Protein AF-A0A8T6C1V3-F1 (afdb_monomer_lite)

Radius of gyration: 14.81 Å; chains: 1; bounding box: 22×24×51 Å

pLDDT: mean 71.04, std 15.43, range [41.91, 88.75]

Secondary structure (DSSP, 8-state):
-PPPPSSSSSPEEEE-TTSTT-EEEESSHHHHHHHHHHHHHHHHHHHHHHTPPPPGGGTS-----EE-

Structure (mmCIF, N/CA/C/O backbone):
data_AF-A0A8T6C1V3-F1
#
_entry.id   AF-A0A8T6C1V3-F1
#
loop_
_atom_site.group_PDB
_atom_site.id
_atom_site.type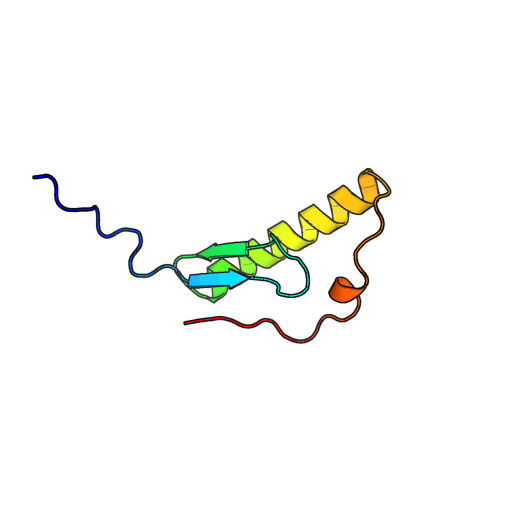_symbol
_atom_site.label_atom_id
_atom_site.label_alt_id
_atom_site.label_comp_id
_atom_site.label_asym_id
_atom_site.label_entity_id
_atom_site.label_seq_id
_atom_site.pdbx_PDB_ins_code
_atom_site.Cartn_x
_atom_site.Cartn_y
_atom_site.Cartn_z
_atom_site.occupancy
_atom_site.B_iso_or_equiv
_atom_site.auth_seq_id
_atom_site.auth_comp_id
_atom_site.auth_asym_id
_atom_site.auth_atom_id
_atom_site.pdbx_PDB_model_num
ATOM 1 N N . MET A 1 1 ? -1.226 5.960 -39.457 1.00 48.28 1 MET A N 1
ATOM 2 C CA . MET A 1 1 ? -1.374 5.294 -38.146 1.00 48.28 1 MET A CA 1
ATOM 3 C C . MET A 1 1 ? -0.136 5.623 -37.333 1.00 48.28 1 MET A C 1
ATOM 5 O O . MET A 1 1 ? 0.955 5.364 -37.820 1.00 48.28 1 MET A O 1
ATOM 9 N N . ARG A 1 2 ? -0.280 6.274 -36.175 1.00 53.09 2 ARG A N 1
ATOM 10 C CA . ARG A 1 2 ? 0.833 6.442 -35.229 1.00 53.09 2 ARG A CA 1
ATOM 11 C C . ARG A 1 2 ? 0.990 5.091 -34.517 1.00 53.09 2 ARG A C 1
ATOM 13 O O . ARG A 1 2 ? -0.037 4.603 -34.044 1.00 53.09 2 ARG A O 1
ATOM 20 N N . PRO A 1 3 ? 2.171 4.448 -34.506 1.00 57.09 3 PRO A N 1
ATOM 21 C CA . PRO A 1 3 ? 2.342 3.241 -33.707 1.00 57.09 3 PRO A CA 1
ATOM 22 C C . PRO A 1 3 ? 2.090 3.592 -32.231 1.00 57.09 3 PRO A C 1
ATOM 24 O O . PRO A 1 3 ? 2.364 4.735 -31.841 1.00 57.09 3 PRO A O 1
ATOM 27 N N . PRO A 1 4 ? 1.518 2.675 -31.429 1.00 54.75 4 PRO A N 1
ATOM 28 C CA . PRO A 1 4 ? 1.454 2.875 -29.989 1.00 54.75 4 PRO A CA 1
ATOM 29 C C . PRO A 1 4 ? 2.886 3.090 -29.493 1.00 54.75 4 PRO A C 1
ATOM 31 O O . PRO A 1 4 ? 3.791 2.337 -29.849 1.00 54.75 4 PRO A O 1
ATOM 34 N N . SER A 1 5 ? 3.114 4.184 -28.771 1.00 49.78 5 SER A N 1
ATOM 35 C CA . SER A 1 5 ? 4.394 4.426 -28.118 1.00 49.78 5 SER A CA 1
ATOM 36 C C . SER A 1 5 ? 4.644 3.262 -27.158 1.00 49.78 5 SER A C 1
ATOM 38 O O . SER A 1 5 ? 3.841 3.046 -26.255 1.00 49.78 5 SER A O 1
ATOM 40 N N . HIS A 1 6 ? 5.717 2.516 -27.398 1.00 53.19 6 HIS A N 1
ATOM 41 C CA . HIS A 1 6 ? 6.154 1.297 -26.708 1.00 53.19 6 HIS A CA 1
ATOM 42 C C . HIS A 1 6 ? 6.633 1.557 -25.261 1.00 53.19 6 HIS A C 1
ATOM 44 O O . HIS A 1 6 ? 7.652 1.041 -24.834 1.00 53.19 6 HIS A O 1
ATOM 50 N N . ASP A 1 7 ? 5.953 2.423 -24.507 1.00 55.62 7 ASP A N 1
ATOM 51 C CA . ASP A 1 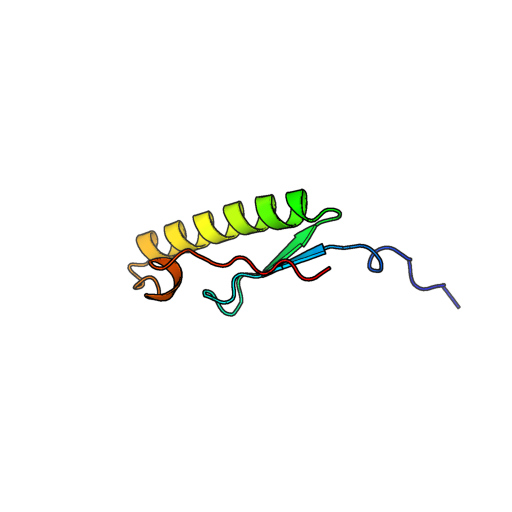7 ? 6.418 2.886 -23.188 1.00 55.62 7 ASP A CA 1
ATOM 52 C C . ASP A 1 7 ? 5.759 2.126 -22.022 1.00 55.62 7 ASP A C 1
ATOM 54 O O . ASP A 1 7 ? 6.006 2.415 -20.858 1.00 55.62 7 ASP A O 1
ATOM 58 N N . THR A 1 8 ? 4.855 1.184 -22.295 1.00 50.69 8 THR A N 1
ATOM 59 C CA . THR A 1 8 ? 4.074 0.492 -21.251 1.00 50.69 8 THR A CA 1
ATOM 60 C C . THR A 1 8 ? 4.227 -1.024 -21.273 1.00 50.69 8 THR A C 1
ATOM 62 O O . THR A 1 8 ? 3.479 -1.700 -20.576 1.00 50.69 8 THR A O 1
ATOM 65 N N . GLU A 1 9 ? 5.132 -1.565 -22.090 1.00 57.12 9 GLU A N 1
ATOM 66 C CA . GLU A 1 9 ? 5.291 -3.018 -22.255 1.00 57.12 9 GLU A CA 1
ATOM 67 C C . GLU A 1 9 ? 6.257 -3.643 -21.225 1.00 57.12 9 GLU A C 1
ATOM 69 O O . GLU A 1 9 ? 6.186 -4.849 -21.018 1.00 57.12 9 GLU A O 1
ATOM 74 N N . ASP A 1 10 ? 7.031 -2.840 -20.477 1.00 63.38 10 ASP A N 1
ATOM 75 C CA . ASP A 1 10 ? 8.074 -3.336 -19.556 1.00 63.38 10 ASP A CA 1
ATOM 76 C C . ASP A 1 10 ? 8.025 -2.710 -18.144 1.00 63.38 10 ASP A C 1
ATOM 78 O O . ASP A 1 10 ? 9.051 -2.553 -17.487 1.00 63.38 10 ASP A O 1
ATOM 82 N N . LYS A 1 11 ? 6.841 -2.319 -17.651 1.00 72.62 11 LYS A N 1
ATOM 83 C CA . LYS A 1 11 ? 6.701 -1.745 -16.297 1.00 72.62 11 LYS A CA 1
ATOM 84 C C . LYS A 1 11 ? 6.254 -2.794 -15.285 1.00 72.62 11 LYS A C 1
ATOM 86 O O . LYS A 1 11 ?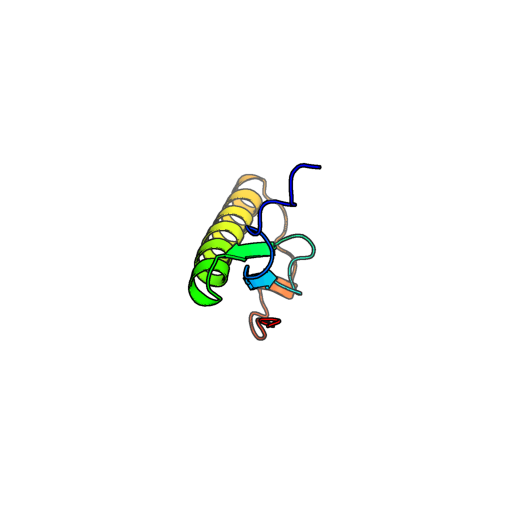 5.251 -3.474 -15.485 1.00 72.62 11 LYS A O 1
ATOM 91 N N . TYR A 1 12 ? 6.962 -2.863 -14.166 1.00 83.38 12 TYR A N 1
ATOM 92 C CA . TYR A 1 12 ? 6.653 -3.724 -13.035 1.00 83.38 12 TYR A CA 1
ATOM 93 C C . TYR A 1 12 ? 5.540 -3.113 -12.193 1.00 83.38 12 TYR A C 1
ATOM 95 O O . TYR A 1 12 ? 5.598 -1.941 -11.817 1.00 83.38 12 TYR A O 1
ATOM 103 N N . LEU A 1 13 ? 4.539 -3.932 -11.878 1.00 83.69 13 LEU A N 1
ATOM 104 C CA . LEU A 1 13 ? 3.462 -3.592 -10.959 1.00 83.69 13 LEU A CA 1
ATOM 105 C C . LEU A 1 13 ? 3.778 -4.167 -9.581 1.00 83.69 13 LEU A C 1
ATOM 107 O O . LEU A 1 13 ? 3.842 -5.383 -9.406 1.00 83.69 13 LEU A O 1
ATOM 111 N N . ALA A 1 14 ? 3.910 -3.290 -8.595 1.00 83.56 14 ALA A N 1
ATOM 112 C CA . ALA A 1 14 ? 3.927 -3.674 -7.197 1.00 83.56 14 ALA A CA 1
ATOM 113 C C . ALA A 1 14 ? 2.572 -3.316 -6.577 1.00 83.56 14 ALA A C 1
ATOM 115 O O . ALA A 1 14 ? 2.107 -2.179 -6.674 1.00 83.56 14 ALA A O 1
ATOM 116 N N . GLU A 1 15 ? 1.912 -4.281 -5.947 1.00 81.69 15 GLU A N 1
ATOM 117 C CA . GLU A 1 15 ? 0.648 -4.061 -5.248 1.00 81.69 15 GLU A CA 1
ATOM 118 C C . GLU A 1 15 ? 0.681 -4.684 -3.858 1.00 81.69 15 GLU A C 1
ATOM 120 O O . GLU A 1 15 ? 1.304 -5.722 -3.631 1.00 81.69 15 GLU A O 1
ATOM 125 N N . VAL A 1 16 ? 0.011 -4.031 -2.909 1.00 75.25 16 VAL A N 1
ATOM 126 C CA . VAL A 1 16 ? -0.145 -4.571 -1.561 1.00 75.25 16 VAL A CA 1
ATOM 127 C C . VAL A 1 16 ? -1.515 -5.244 -1.476 1.00 75.25 16 VAL A C 1
ATOM 129 O O . VAL A 1 16 ? -2.522 -4.538 -1.398 1.00 75.25 16 VAL A O 1
ATOM 132 N N . PRO A 1 17 ? -1.602 -6.585 -1.419 1.00 72.06 17 PRO A N 1
ATOM 133 C CA . PRO A 1 17 ? -2.892 -7.273 -1.304 1.00 72.06 17 PRO A CA 1
ATOM 134 C C . PRO A 1 17 ? -3.642 -6.898 -0.015 1.00 72.06 17 PRO A C 1
ATOM 136 O O . PRO A 1 17 ? -4.870 -6.925 0.030 1.00 72.06 17 PRO A O 1
ATOM 139 N N . ALA A 1 18 ? -2.907 -6.489 1.024 1.00 69.75 18 ALA A N 1
ATOM 140 C CA . ALA A 1 18 ? -3.452 -5.976 2.278 1.00 69.75 18 ALA A CA 1
ATOM 141 C C . ALA A 1 18 ? -4.093 -4.575 2.170 1.00 69.75 18 ALA A C 1
ATOM 143 O O . ALA A 1 18 ? -4.857 -4.192 3.055 1.00 69.75 18 ALA A O 1
ATOM 144 N N . LEU A 1 19 ? -3.805 -3.808 1.113 1.00 69.56 19 LEU A N 1
ATOM 145 C CA . LEU A 1 19 ? -4.357 -2.474 0.868 1.00 69.56 19 LEU A CA 1
ATOM 146 C C . LEU A 1 19 ? -4.974 -2.432 -0.535 1.00 69.56 19 LEU A C 1
ATOM 148 O O . LEU A 1 19 ? -4.302 -2.027 -1.490 1.00 69.56 19 LEU A O 1
ATOM 152 N N . PRO A 1 20 ? -6.253 -2.821 -0.691 1.00 65.06 20 PRO A N 1
ATOM 153 C CA . PRO A 1 20 ? -6.922 -2.777 -1.984 1.00 65.06 20 PRO A CA 1
ATOM 154 C C . PRO A 1 20 ? -6.950 -1.334 -2.508 1.00 65.06 20 PRO A C 1
ATOM 156 O O . PRO A 1 20 ? -7.688 -0.488 -2.011 1.00 65.06 20 PRO A O 1
ATOM 159 N N . GLY A 1 21 ? -6.112 -1.055 -3.508 1.00 68.81 21 GLY A N 1
ATOM 160 C CA . GLY A 1 21 ? -5.932 0.278 -4.093 1.00 68.81 21 GLY A CA 1
ATOM 161 C C . GLY A 1 21 ? -4.519 0.853 -3.953 1.00 68.81 21 GLY A C 1
ATOM 162 O O . GLY A 1 21 ? -4.187 1.770 -4.699 1.00 68.81 21 GLY A O 1
ATOM 163 N N . CYS A 1 22 ? -3.669 0.294 -3.085 1.00 80.00 22 CYS A N 1
ATOM 164 C CA . CYS A 1 22 ? -2.264 0.684 -2.984 1.00 80.00 22 CYS A CA 1
ATOM 165 C C . CYS A 1 22 ? -1.433 -0.11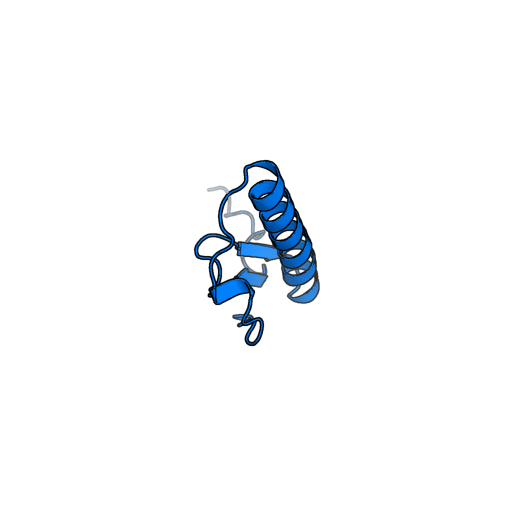0 -3.997 1.00 80.00 22 CYS A C 1
ATOM 167 O O . CYS A 1 22 ? -1.139 -1.293 -3.808 1.00 80.00 22 CYS A O 1
ATOM 169 N N . ARG A 1 23 ? -1.122 0.546 -5.114 1.00 83.75 23 ARG A N 1
ATOM 170 C CA . ARG A 1 23 ? -0.386 -0.023 -6.241 1.00 83.75 23 ARG A CA 1
ATOM 171 C C . ARG A 1 23 ? 0.565 1.011 -6.823 1.00 83.75 23 ARG A C 1
ATOM 173 O O . ARG A 1 23 ? 0.207 2.182 -6.944 1.00 83.75 23 ARG A O 1
ATOM 180 N N . ALA A 1 24 ? 1.746 0.558 -7.202 1.00 87.38 24 ALA A N 1
ATOM 181 C CA . ALA A 1 24 ? 2.815 1.363 -7.759 1.00 87.38 24 ALA A CA 1
ATOM 182 C C . ALA A 1 24 ? 3.371 0.694 -9.017 1.00 87.38 24 ALA A C 1
ATOM 184 O O . ALA A 1 24 ? 3.364 -0.529 -9.139 1.00 87.38 24 ALA A O 1
ATOM 185 N N . TRP A 1 25 ? 3.835 1.517 -9.952 1.00 86.06 25 TRP A N 1
ATOM 186 C CA . TRP A 1 25 ? 4.425 1.071 -11.208 1.00 86.06 25 TRP A CA 1
ATOM 187 C C . TRP A 1 25 ? 5.838 1.630 -11.306 1.00 86.06 25 TRP A C 1
ATOM 189 O O . TRP A 1 25 ? 6.022 2.818 -11.043 1.00 86.06 25 TRP A O 1
ATOM 199 N N . GLY A 1 26 ? 6.797 0.805 -11.706 1.00 84.38 26 GLY A N 1
ATOM 200 C CA . GLY A 1 26 ? 8.184 1.215 -11.931 1.00 84.38 26 GLY A CA 1
ATOM 201 C C . GLY A 1 26 ? 8.782 0.504 -13.135 1.00 84.38 26 GLY A C 1
ATOM 202 O O . GLY A 1 26 ? 8.261 -0.520 -13.573 1.00 84.38 26 GLY A O 1
ATOM 203 N N . ASP A 1 27 ? 9.878 1.028 -13.673 1.00 83.94 27 ASP A N 1
ATOM 204 C CA . ASP A 1 27 ? 10.610 0.372 -14.772 1.00 83.94 27 ASP A CA 1
ATOM 205 C C . ASP A 1 27 ? 11.341 -0.900 -14.296 1.00 83.94 27 ASP A C 1
ATOM 207 O O . ASP A 1 27 ? 11.709 -1.771 -15.080 1.00 83.94 27 ASP A O 1
ATOM 211 N N . THR A 1 28 ? 11.522 -1.044 -12.980 1.00 85.75 28 THR A N 1
ATOM 212 C CA . THR A 1 28 ? 12.096 -2.225 -12.326 1.00 85.75 28 THR A CA 1
ATOM 213 C C . THR A 1 28 ? 11.259 -2.624 -11.108 1.00 85.75 28 THR A C 1
ATOM 215 O O .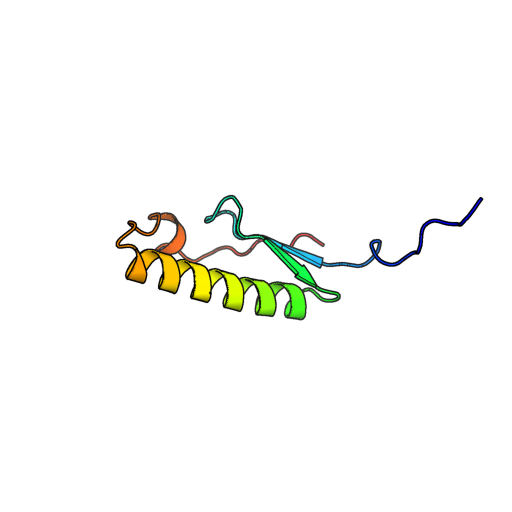 THR A 1 28 ? 10.541 -1.782 -10.555 1.00 85.75 28 THR A O 1
ATOM 218 N N . PRO A 1 29 ? 11.337 -3.886 -10.642 1.00 83.75 29 PRO A N 1
ATOM 219 C CA . PRO A 1 29 ? 10.619 -4.305 -9.441 1.00 83.75 29 PRO A CA 1
ATOM 220 C C . PRO A 1 29 ? 11.094 -3.543 -8.198 1.00 83.75 29 PRO A C 1
ATOM 222 O O . PRO A 1 29 ? 10.282 -3.237 -7.332 1.00 83.75 29 PRO A O 1
ATOM 225 N N . GLU A 1 30 ? 12.384 -3.202 -8.123 1.00 86.69 30 GLU A N 1
ATOM 226 C CA . GLU A 1 30 ? 12.955 -2.395 -7.037 1.00 86.69 30 GLU A CA 1
ATOM 227 C C . GLU A 1 30 ? 12.349 -0.987 -7.015 1.00 86.69 30 GLU A C 1
ATOM 229 O O . GLU A 1 30 ? 11.909 -0.525 -5.968 1.00 86.69 30 GLU A O 1
ATOM 234 N N . GLU A 1 31 ? 12.240 -0.339 -8.176 1.00 87.12 31 GLU A N 1
ATOM 235 C CA . GLU A 1 31 ? 11.640 0.993 -8.296 1.00 87.12 31 GLU A CA 1
ATOM 236 C C . GLU A 1 31 ? 10.140 0.972 -7.969 1.00 87.12 31 GLU A C 1
ATOM 238 O O . GLU A 1 31 ? 9.648 1.818 -7.221 1.00 87.12 31 GLU A O 1
ATOM 243 N N . ALA A 1 32 ? 9.408 -0.037 -8.454 1.00 87.81 32 ALA A N 1
ATOM 244 C CA . ALA A 1 32 ? 7.997 -0.214 -8.126 1.00 87.81 32 ALA A CA 1
ATOM 245 C C . ALA A 1 32 ? 7.786 -0.408 -6.612 1.00 87.81 32 ALA A C 1
ATOM 247 O O . ALA A 1 32 ? 6.838 0.144 -6.053 1.00 87.81 32 ALA A O 1
ATOM 248 N N . LEU A 1 33 ? 8.678 -1.148 -5.943 1.00 85.62 33 LEU A N 1
ATOM 249 C CA . LEU A 1 33 ? 8.662 -1.332 -4.491 1.00 85.62 33 LEU A CA 1
ATOM 250 C C . LEU A 1 33 ? 9.002 -0.045 -3.736 1.00 85.62 33 LEU A C 1
ATOM 252 O O . LEU A 1 33 ? 8.281 0.288 -2.803 1.00 85.62 33 LEU A O 1
ATOM 256 N N . GLU A 1 34 ? 10.024 0.707 -4.149 1.00 87.88 34 GLU A N 1
ATOM 257 C CA . GLU A 1 34 ? 10.410 1.965 -3.490 1.00 87.88 34 GLU A CA 1
ATOM 258 C C . GLU A 1 34 ? 9.263 2.994 -3.535 1.00 87.88 34 GLU A C 1
ATOM 260 O O . GLU A 1 34 ? 8.933 3.654 -2.539 1.00 87.88 34 GLU A O 1
ATOM 265 N N . ILE A 1 35 ? 8.580 3.073 -4.685 1.00 88.75 35 ILE A N 1
ATOM 266 C CA . ILE A 1 35 ? 7.376 3.892 -4.850 1.00 88.75 35 ILE A CA 1
ATOM 267 C C . ILE A 1 35 ? 6.252 3.360 -3.952 1.00 88.75 35 ILE A C 1
ATOM 269 O O . ILE A 1 35 ? 5.588 4.149 -3.276 1.00 88.75 35 ILE A O 1
ATOM 273 N N . LEU A 1 36 ? 6.037 2.041 -3.908 1.00 86.56 36 LEU A N 1
ATOM 274 C CA . LEU A 1 36 ? 5.006 1.425 -3.069 1.00 86.56 36 LEU A CA 1
ATOM 275 C C . LEU A 1 36 ? 5.239 1.699 -1.579 1.00 86.56 36 LEU A C 1
ATOM 277 O O . LEU A 1 36 ? 4.287 2.030 -0.877 1.00 86.56 36 LEU A O 1
ATOM 281 N N . GLU A 1 37 ? 6.482 1.607 -1.104 1.00 85.38 37 GLU A N 1
ATOM 282 C CA . GLU A 1 37 ? 6.866 1.915 0.277 1.00 85.38 37 GLU A CA 1
ATOM 283 C C . GLU A 1 37 ? 6.580 3.378 0.620 1.00 85.38 37 GLU A C 1
ATOM 285 O O . GLU A 1 37 ? 5.972 3.664 1.654 1.00 85.38 37 GLU A O 1
ATOM 290 N N . SER A 1 38 ? 6.932 4.305 -0.276 1.00 87.75 38 SER A N 1
ATOM 291 C CA . SER A 1 38 ? 6.641 5.733 -0.096 1.00 87.75 38 SER A CA 1
ATOM 292 C C . SER A 1 38 ? 5.137 6.015 -0.049 1.00 87.75 38 SER A C 1
ATOM 294 O O . SER A 1 38 ? 4.668 6.762 0.813 1.00 87.75 38 SER A O 1
ATOM 296 N N . VAL A 1 39 ? 4.356 5.394 -0.939 1.00 86.12 39 VAL A N 1
ATOM 297 C CA . VAL A 1 39 ? 2.893 5.540 -0.972 1.00 86.12 39 VAL A CA 1
ATOM 298 C C . VAL A 1 39 ? 2.251 4.923 0.270 1.00 86.12 39 VAL A C 1
ATOM 300 O O . VAL A 1 39 ? 1.364 5.533 0.865 1.00 86.12 39 VAL A O 1
ATOM 303 N N . ALA A 1 40 ? 2.709 3.748 0.704 1.00 83.31 40 ALA A N 1
ATOM 304 C CA . ALA A 1 40 ? 2.222 3.093 1.912 1.00 83.31 40 ALA A CA 1
ATOM 305 C C . ALA A 1 40 ? 2.527 3.926 3.167 1.00 83.31 40 ALA A C 1
ATOM 307 O O . ALA A 1 40 ? 1.657 4.088 4.024 1.00 83.31 40 ALA A O 1
ATOM 308 N N . ALA A 1 41 ? 3.727 4.507 3.258 1.00 84.12 41 ALA A N 1
ATOM 309 C CA . ALA A 1 41 ? 4.095 5.405 4.346 1.00 84.12 41 ALA A CA 1
ATOM 310 C C . ALA A 1 41 ? 3.203 6.657 4.370 1.00 84.12 41 ALA A C 1
ATOM 312 O O . ALA A 1 41 ? 2.651 6.987 5.419 1.00 84.12 41 ALA A O 1
ATOM 313 N N . ALA A 1 42 ? 2.993 7.299 3.216 1.00 85.19 42 ALA A N 1
ATOM 314 C CA . ALA A 1 42 ? 2.104 8.454 3.090 1.00 85.19 42 ALA A CA 1
ATOM 315 C C . ALA A 1 42 ? 0.643 8.110 3.428 1.00 85.19 42 ALA A C 1
ATOM 317 O O . ALA A 1 42 ? -0.056 8.907 4.048 1.00 85.19 42 ALA A O 1
ATOM 318 N N . TYR A 1 43 ? 0.182 6.908 3.071 1.00 82.38 43 TYR A N 1
ATOM 319 C CA . TYR A 1 43 ? -1.149 6.420 3.428 1.00 82.38 43 TYR A CA 1
ATOM 320 C C . TYR A 1 43 ? -1.307 6.259 4.944 1.00 82.38 43 TYR A C 1
ATOM 322 O O . TYR A 1 43 ? -2.311 6.688 5.513 1.00 82.38 43 TYR A O 1
ATOM 330 N N . ILE A 1 44 ? -0.306 5.674 5.610 1.00 79.38 44 ILE A N 1
ATOM 331 C CA . ILE A 1 44 ? -0.292 5.516 7.068 1.00 79.38 44 ILE A CA 1
ATOM 332 C C . ILE A 1 44 ? -0.291 6.876 7.762 1.00 79.38 44 ILE A C 1
ATOM 334 O O . ILE A 1 44 ? -1.019 7.060 8.738 1.00 79.38 44 ILE A O 1
ATOM 338 N N . ASP A 1 45 ? 0.527 7.807 7.276 1.00 84.56 45 ASP A N 1
ATOM 339 C CA . ASP A 1 45 ? 0.609 9.162 7.813 1.00 84.56 45 ASP A CA 1
ATOM 340 C C . ASP A 1 45 ? -0.735 9.885 7.665 1.00 84.56 45 ASP A C 1
ATOM 342 O O . ASP A 1 45 ? -1.313 10.317 8.659 1.00 84.56 45 ASP A O 1
ATOM 346 N N . SER A 1 46 ? -1.326 9.847 6.468 1.00 83.94 46 SER A N 1
ATOM 347 C CA . SER A 1 46 ? -2.641 10.431 6.197 1.00 83.94 46 SER A CA 1
ATOM 348 C C . SER A 1 46 ? -3.753 9.820 7.060 1.00 83.94 46 SER A C 1
ATOM 350 O O . SER A 1 46 ? -4.575 10.557 7.603 1.00 83.94 46 SER A O 1
ATOM 352 N N . CYS A 1 47 ? -3.765 8.496 7.261 1.00 81.88 47 CYS A N 1
ATOM 353 C CA . CYS A 1 47 ? -4.729 7.850 8.159 1.00 81.88 47 CYS A CA 1
ATOM 354 C C . CYS A 1 47 ? -4.548 8.310 9.610 1.00 81.88 47 CYS A C 1
ATOM 356 O O . CYS A 1 47 ? -5.530 8.574 10.296 1.00 81.88 47 CYS A O 1
ATOM 358 N N . LYS A 1 48 ? -3.303 8.450 10.085 1.00 80.75 48 LYS A N 1
ATOM 359 C CA . LYS A 1 48 ? -3.022 8.971 11.432 1.00 80.75 48 LYS A CA 1
ATOM 360 C C . LYS A 1 48 ? -3.469 10.423 11.580 1.00 80.75 48 LYS A C 1
ATOM 362 O O . LYS A 1 48 ? -4.036 10.761 12.615 1.00 80.75 48 LYS A O 1
ATOM 367 N N . GLU A 1 49 ? -3.232 11.258 10.569 1.00 87.56 49 GLU A N 1
ATOM 368 C CA . GLU A 1 49 ? -3.645 12.665 10.563 1.00 87.56 49 GLU A CA 1
ATOM 369 C C . GLU A 1 49 ? -5.169 12.823 10.547 1.00 87.56 49 GLU A C 1
ATOM 371 O O . GLU A 1 49 ? -5.714 13.670 11.254 1.00 87.56 49 GLU A O 1
ATOM 376 N N . HIS A 1 50 ? -5.868 11.989 9.778 1.00 82.69 50 HIS A N 1
ATOM 377 C CA . HIS A 1 50 ? -7.330 11.989 9.719 1.00 82.69 50 HIS A CA 1
ATOM 378 C C . HIS A 1 50 ? -7.991 11.230 10.882 1.00 82.69 50 HIS A C 1
ATOM 380 O O . HIS A 1 50 ? -9.190 11.387 11.114 1.00 82.69 50 HIS A O 1
ATOM 386 N N . GLY A 1 51 ? -7.224 10.451 11.651 1.00 78.69 51 GLY A N 1
ATOM 387 C CA . GLY A 1 51 ? -7.746 9.587 12.711 1.00 78.69 51 GLY A CA 1
ATOM 388 C C . GLY A 1 51 ? -8.500 8.364 12.180 1.00 78.69 51 GLY A C 1
ATOM 389 O O . GLY A 1 51 ? -9.295 7.772 12.911 1.00 78.69 51 GLY A O 1
ATOM 390 N N . ASP A 1 52 ? -8.264 7.993 10.922 1.00 76.12 52 ASP A N 1
ATOM 391 C CA . ASP A 1 52 ? -8.846 6.812 10.301 1.00 76.12 52 ASP A CA 1
ATOM 392 C C . ASP A 1 52 ? -8.152 5.540 10.818 1.00 76.12 52 ASP A C 1
ATOM 394 O O . ASP A 1 52 ? -6.917 5.472 10.891 1.00 76.12 52 ASP A O 1
ATOM 398 N N . PRO A 1 53 ? -8.921 4.505 11.197 1.00 69.62 53 PRO A N 1
ATOM 399 C CA . PRO A 1 53 ? -8.353 3.249 11.648 1.00 69.62 53 PRO A CA 1
ATOM 400 C C . PRO A 1 53 ? -7.627 2.562 10.490 1.00 69.62 53 PRO A C 1
ATOM 402 O O . PRO A 1 53 ? -8.216 2.232 9.461 1.00 69.62 53 P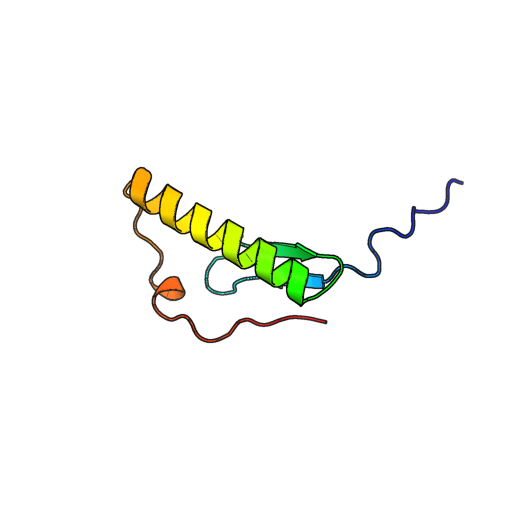RO A O 1
ATOM 405 N N . LEU A 1 54 ? -6.335 2.309 10.688 1.00 68.56 54 LEU A N 1
ATOM 406 C CA . LEU A 1 54 ? -5.535 1.509 9.771 1.00 68.56 54 LEU A CA 1
ATOM 407 C C . LEU A 1 54 ? -6.122 0.088 9.679 1.00 68.56 54 LEU A C 1
ATOM 409 O O . LEU A 1 54 ? -6.363 -0.522 10.725 1.00 68.56 54 LEU A O 1
ATOM 413 N N . PRO A 1 55 ? -6.362 -0.455 8.471 1.00 65.62 55 PRO A N 1
ATOM 414 C CA . PRO A 1 55 ? -6.879 -1.813 8.324 1.00 65.62 55 PRO A CA 1
ATOM 415 C C . PRO A 1 55 ? -5.970 -2.846 9.009 1.00 65.62 55 PRO A C 1
ATOM 417 O O . PRO A 1 55 ? -4.751 -2.758 8.929 1.00 65.62 55 PRO A O 1
ATOM 420 N N . GLU A 1 56 ? -6.531 -3.870 9.659 1.00 60.56 56 GLU A N 1
ATOM 421 C CA . GLU A 1 56 ? -5.729 -4.884 10.379 1.00 60.56 56 GLU A CA 1
ATOM 422 C C . GLU A 1 56 ? -4.707 -5.599 9.474 1.00 60.56 56 GLU A C 1
ATOM 424 O O . GLU A 1 56 ? -3.641 -6.014 9.930 1.00 60.56 56 GLU A O 1
ATOM 429 N N . SER A 1 57 ? -4.983 -5.668 8.171 1.00 61.00 57 SER A N 1
ATOM 430 C CA . SER A 1 57 ? -4.128 -6.299 7.165 1.00 61.00 57 SER A CA 1
ATOM 431 C C . SER A 1 57 ? -2.734 -5.664 7.031 1.00 61.00 57 SER A C 1
ATOM 433 O O . SER A 1 57 ? -1.794 -6.375 6.696 1.00 61.00 57 SER A O 1
ATOM 435 N N . ILE A 1 58 ? -2.554 -4.372 7.340 1.00 62.03 58 ILE A N 1
ATOM 436 C CA . ILE A 1 58 ? -1.218 -3.729 7.374 1.00 62.03 58 ILE A CA 1
ATOM 437 C C . ILE A 1 58 ? -0.461 -3.967 8.679 1.00 62.03 58 ILE A C 1
ATOM 439 O O . ILE A 1 58 ? 0.741 -3.737 8.728 1.00 62.03 58 ILE A O 1
ATOM 443 N N . CYS A 1 59 ? -1.119 -4.455 9.731 1.00 54.62 59 CYS A N 1
ATOM 444 C CA . CYS A 1 59 ? -0.426 -4.889 10.945 1.00 54.62 59 CYS A CA 1
ATOM 445 C C . CYS A 1 59 ? 0.232 -6.269 10.757 1.00 54.62 59 CYS A C 1
ATOM 447 O O . CYS A 1 59 ? 1.200 -6.597 11.440 1.00 54.62 59 CYS A O 1
ATOM 449 N N . GLN A 1 60 ? -0.260 -7.069 9.806 1.00 48.53 60 GLN A N 1
ATOM 450 C CA . GLN A 1 60 ? 0.252 -8.397 9.471 1.00 48.53 60 GLN A CA 1
ATOM 451 C C . GLN A 1 60 ? 1.100 -8.336 8.190 1.00 48.53 60 GLN A C 1
ATOM 453 O O . GLN A 1 60 ? 0.780 -8.956 7.180 1.00 48.53 60 GLN A O 1
ATOM 458 N N . VAL A 1 61 ? 2.173 -7.537 8.194 1.00 43.03 61 VAL A N 1
ATOM 459 C CA . VAL A 1 61 ? 3.057 -7.410 7.023 1.00 43.03 61 VAL A CA 1
ATOM 460 C C . VAL A 1 61 ? 3.835 -8.709 6.822 1.00 43.03 61 VAL A C 1
ATOM 462 O O . VAL A 1 61 ? 4.765 -9.017 7.565 1.00 43.03 61 VAL A O 1
ATOM 465 N N . GLY A 1 62 ? 3.456 -9.467 5.800 1.00 42.84 62 GLY A N 1
ATOM 466 C CA . GLY A 1 62 ? 4.182 -10.650 5.367 1.00 42.84 62 GLY A CA 1
ATOM 467 C C . GLY A 1 62 ? 3.513 -11.289 4.166 1.00 42.84 62 GLY A C 1
ATOM 468 O O . GLY A 1 62 ? 2.865 -12.304 4.347 1.00 42.84 62 GLY A O 1
ATOM 469 N N . GLU A 1 63 ? 3.614 -10.649 2.997 1.00 43.59 63 GLU A N 1
ATOM 470 C CA . GLU A 1 63 ? 3.703 -11.262 1.655 1.00 43.59 63 GLU A CA 1
ATOM 471 C C . GLU A 1 63 ? 3.492 -10.154 0.609 1.00 43.59 63 GLU A C 1
ATOM 473 O O . GLU A 1 63 ? 2.372 -9.722 0.339 1.00 43.59 63 GLU A O 1
ATOM 478 N N . ILE A 1 64 ? 4.592 -9.630 0.064 1.00 45.22 64 ILE A N 1
ATOM 479 C CA . ILE A 1 64 ? 4.552 -8.730 -1.091 1.00 45.22 64 ILE A CA 1
ATOM 480 C C . ILE A 1 64 ? 4.640 -9.633 -2.320 1.00 45.22 64 ILE A C 1
ATOM 482 O O . ILE A 1 64 ? 5.673 -10.260 -2.556 1.00 45.22 64 ILE A O 1
ATOM 486 N N . VAL A 1 65 ? 3.545 -9.749 -3.071 1.00 46.38 65 VAL A N 1
ATOM 487 C CA . VAL A 1 65 ? 3.509 -10.508 -4.326 1.00 46.38 65 VAL A CA 1
ATOM 488 C C . VAL A 1 65 ? 3.950 -9.593 -5.465 1.00 46.38 65 VAL A C 1
ATOM 490 O O . VAL A 1 65 ? 3.204 -8.724 -5.903 1.00 46.38 65 VAL A O 1
ATOM 493 N N . VAL A 1 66 ? 5.186 -9.758 -5.934 1.00 42.28 66 VAL A N 1
ATOM 494 C CA . VAL A 1 66 ? 5.659 -9.079 -7.148 1.00 42.28 66 VAL A CA 1
ATOM 495 C C . VAL A 1 66 ? 5.265 -9.957 -8.333 1.00 42.28 66 VAL A C 1
ATOM 497 O O . VAL A 1 66 ? 5.803 -11.053 -8.495 1.00 42.28 66 VAL A O 1
ATOM 500 N N . ALA A 1 67 ? 4.283 -9.519 -9.121 1.00 51.31 67 ALA A N 1
ATOM 501 C CA . ALA A 1 67 ? 3.923 -10.185 -10.368 1.00 51.31 67 ALA A CA 1
ATOM 502 C C . ALA A 1 67 ? 4.841 -9.670 -11.488 1.00 51.31 67 ALA A C 1
ATOM 504 O O . ALA A 1 67 ? 4.904 -8.464 -11.727 1.00 51.31 67 ALA A O 1
ATOM 505 N N . ALA A 1 68 ? 5.576 -10.595 -12.110 1.00 41.91 68 ALA A N 1
ATOM 506 C CA . ALA A 1 68 ? 6.479 -10.367 -13.240 1.00 41.91 68 ALA A CA 1
ATOM 507 C C . ALA A 1 68 ? 5.796 -10.678 -14.577 1.00 41.91 68 ALA A C 1
ATOM 509 O O . ALA A 1 68 ? 4.930 -11.587 -14.595 1.00 41.91 68 ALA A O 1
#

Sequence (68 aa):
MRPPSHDTEDKYLAEVPALPGCRAWGDTPEEALEILESVAAAYIDSCKEHGDPLPESICQVGEIVVAA

Foldseek 3Di:
DPPPDPPPPQKWKWDDPLDVPQIAIDSDPVRRVVVSVVSVVVVVVVCVVVVNDDRVSVVPPDDTDTDD